Protein AF-A0A8S8XN01-F1 (afdb_monomer_lite)

pLDDT: mean 89.82, std 11.43, range [51.06, 98.31]

Structure (mmCIF, N/CA/C/O backbone):
data_AF-A0A8S8XN01-F1
#
_entry.id   AF-A0A8S8XN01-F1
#
loop_
_atom_site.group_PDB
_atom_site.id
_atom_site.type_symbol
_atom_site.label_atom_id
_atom_site.label_alt_id
_atom_site.label_comp_id
_atom_site.label_asym_id
_atom_site.label_entity_id
_atom_site.label_seq_id
_atom_site.pdbx_PDB_ins_code
_atom_site.Cartn_x
_atom_site.Cartn_y
_atom_site.Cartn_z
_atom_site.occupancy
_atom_site.B_iso_or_equiv
_atom_site.auth_seq_id
_atom_site.auth_comp_id
_atom_site.auth_asym_id
_atom_site.auth_atom_id
_atom_site.pdbx_PDB_model_num
ATOM 1 N N . MET A 1 1 ? -31.251 15.116 18.082 1.00 51.06 1 MET A N 1
ATOM 2 C CA . MET A 1 1 ? -32.412 14.314 18.525 1.00 51.06 1 MET A CA 1
ATOM 3 C C . MET A 1 1 ? -31.947 13.430 19.671 1.00 51.06 1 MET A C 1
ATOM 5 O O . MET A 1 1 ? -30.887 12.833 19.501 1.00 51.06 1 MET A O 1
ATOM 9 N N . PRO A 1 2 ? -32.658 13.353 20.812 1.00 52.22 2 PRO A N 1
ATOM 10 C CA . PRO A 1 2 ? -32.399 12.301 21.793 1.00 52.22 2 PRO A CA 1
ATOM 11 C C . PRO A 1 2 ? -32.518 10.948 21.077 1.00 52.22 2 PRO A C 1
ATOM 13 O O . PRO A 1 2 ? -33.533 10.700 20.432 1.00 52.22 2 PRO A O 1
ATOM 16 N N . GLY A 1 3 ? -31.467 10.125 21.117 1.00 68.25 3 GLY A N 1
ATOM 17 C CA . GLY A 1 3 ? -31.480 8.785 20.517 1.00 68.25 3 GLY A CA 1
ATOM 18 C C . GLY A 1 3 ? -31.145 8.702 19.023 1.00 68.25 3 GLY A C 1
ATOM 19 O O . GLY A 1 3 ? -31.666 7.825 18.339 1.00 68.25 3 GLY A O 1
ATOM 20 N N . SER A 1 4 ? -30.291 9.582 18.486 1.00 70.62 4 SER A N 1
ATOM 21 C CA . SER A 1 4 ? -29.748 9.360 17.137 1.00 70.62 4 SER A CA 1
ATOM 22 C C . SER A 1 4 ? -28.973 8.022 17.100 1.00 70.62 4 SER A C 1
ATOM 24 O O . SER A 1 4 ? -28.142 7.812 17.981 1.00 70.62 4 SER A O 1
ATOM 26 N N . PRO A 1 5 ? -29.179 7.136 16.102 1.00 72.69 5 PRO A N 1
ATOM 27 C CA . PRO A 1 5 ? -28.436 5.871 15.983 1.00 72.69 5 PRO A CA 1
ATOM 28 C C . PRO A 1 5 ? -26.945 6.061 15.669 1.00 72.69 5 PRO A C 1
ATOM 30 O O . PRO A 1 5 ? -26.193 5.090 15.599 1.00 72.69 5 PRO A O 1
ATOM 33 N N . TYR A 1 6 ? -26.532 7.300 15.399 1.00 75.50 6 TYR A N 1
ATOM 34 C CA . TYR A 1 6 ? -25.163 7.647 15.070 1.00 75.50 6 TYR A CA 1
ATOM 35 C C . TYR A 1 6 ? -24.365 7.914 16.334 1.00 75.50 6 TYR A C 1
ATOM 37 O O . TYR A 1 6 ? -24.864 8.475 17.306 1.00 75.50 6 TYR A O 1
ATOM 45 N N . PHE A 1 7 ? -23.095 7.531 16.286 1.00 73.06 7 PHE A N 1
ATOM 46 C CA . PHE A 1 7 ? -22.160 7.824 17.355 1.00 73.06 7 PHE A CA 1
ATOM 47 C C . PHE A 1 7 ? -21.950 9.336 17.472 1.00 73.06 7 PHE A C 1
ATOM 49 O O . PHE A 1 7 ? -21.650 10.001 16.480 1.00 73.06 7 PHE A O 1
ATOM 56 N N . ASP A 1 8 ? -22.026 9.856 18.698 1.00 77.38 8 ASP A N 1
ATOM 57 C CA . ASP A 1 8 ? -21.772 11.272 19.006 1.00 77.38 8 ASP A CA 1
ATOM 58 C C . ASP A 1 8 ? -20.320 11.704 18.703 1.00 77.38 8 ASP A C 1
ATOM 60 O O . ASP A 1 8 ? -19.995 12.889 18.680 1.00 77.38 8 ASP A O 1
ATOM 64 N N . GLY A 1 9 ? -19.427 10.745 18.442 1.00 76.69 9 GLY A N 1
ATOM 65 C CA . GLY A 1 9 ? -18.047 10.970 18.034 1.00 76.69 9 GLY A CA 1
ATOM 66 C C . GLY A 1 9 ? -17.489 9.794 17.236 1.00 76.69 9 GLY A C 1
ATOM 67 O O . GLY A 1 9 ? -18.152 8.782 17.023 1.00 76.69 9 GLY A O 1
ATOM 68 N N . THR A 1 10 ? -16.239 9.905 16.783 1.00 75.38 10 THR A N 1
ATOM 69 C CA . THR A 1 10 ? -15.597 8.810 16.042 1.00 75.38 10 THR A CA 1
ATOM 70 C C . THR A 1 10 ? -15.371 7.607 16.968 1.00 75.38 10 THR A C 1
ATOM 72 O O . THR A 1 10 ? -14.686 7.760 17.985 1.00 75.38 10 THR A O 1
ATOM 75 N N . PRO A 1 11 ? -15.881 6.407 16.638 1.00 78.88 11 PRO A N 1
ATOM 76 C CA . PRO A 1 11 ? -15.674 5.232 17.472 1.00 78.88 11 PRO A CA 1
ATOM 77 C C . PRO A 1 11 ? -14.184 4.899 17.590 1.00 78.88 11 PRO A C 1
ATOM 79 O O . PRO A 1 11 ? -13.430 4.935 16.610 1.00 78.88 11 PRO A O 1
ATOM 82 N N . LYS A 1 12 ? -13.743 4.569 18.806 1.00 80.06 12 LYS A N 1
ATOM 83 C CA . LYS A 1 12 ? -12.353 4.175 19.057 1.00 80.06 12 LYS A CA 1
ATOM 84 C C . LYS A 1 12 ? -12.047 2.861 18.328 1.00 80.06 12 LYS A C 1
ATOM 86 O O . LYS A 1 12 ? -12.888 1.976 18.254 1.00 80.06 12 LYS A O 1
ATOM 91 N N . GLY A 1 13 ? -10.830 2.736 17.800 1.00 80.50 13 GLY A N 1
ATOM 92 C CA . GLY A 1 13 ? -10.365 1.515 17.128 1.00 80.50 13 GLY A CA 1
ATOM 93 C C . GLY A 1 13 ? -10.702 1.412 15.637 1.00 80.50 13 GLY A C 1
ATOM 94 O O . GLY A 1 13 ? -10.159 0.537 14.970 1.00 80.50 13 GLY A O 1
ATOM 95 N N . ILE A 1 14 ? -11.506 2.325 15.080 1.00 87.81 14 ILE A N 1
ATOM 96 C CA . ILE A 1 14 ? -11.779 2.351 13.639 1.00 87.81 14 ILE A CA 1
ATOM 97 C C . ILE A 1 14 ? -10.621 3.022 12.896 1.00 87.81 14 ILE A C 1
ATOM 99 O O . ILE A 1 14 ? -10.145 4.102 13.263 1.00 87.81 14 ILE A O 1
ATOM 103 N N . LEU A 1 15 ? -10.167 2.383 11.818 1.00 88.50 15 LEU A N 1
ATOM 104 C CA . LEU A 1 15 ? -9.257 3.006 10.868 1.00 88.50 15 LEU A CA 1
ATOM 105 C C . LEU A 1 15 ? -10.034 4.034 10.038 1.00 88.50 15 LEU A C 1
ATOM 107 O O . LEU A 1 15 ? -10.715 3.692 9.078 1.00 88.50 15 LEU A O 1
ATOM 111 N N . THR A 1 16 ? -9.958 5.301 10.434 1.00 90.81 16 THR A N 1
ATOM 112 C CA . THR A 1 16 ? -10.598 6.394 9.696 1.00 90.81 16 THR A CA 1
ATOM 113 C C . THR A 1 16 ? -9.820 6.744 8.433 1.00 90.81 16 THR A C 1
ATOM 115 O O . THR A 1 16 ? -8.609 6.533 8.370 1.00 90.81 16 THR A O 1
ATOM 118 N N . TRP A 1 17 ? -10.481 7.368 7.456 1.00 90.56 17 TRP A N 1
ATOM 119 C CA . TRP A 1 17 ? -9.830 7.865 6.240 1.00 90.56 17 TRP A CA 1
ATOM 120 C C . TRP A 1 17 ? -8.607 8.751 6.512 1.00 90.56 17 TRP A C 1
ATOM 122 O O . TRP A 1 17 ? -7.552 8.464 5.950 1.00 90.56 17 TRP A O 1
ATOM 132 N N . PRO A 1 18 ? -8.654 9.757 7.413 1.00 92.75 18 PRO A N 1
ATOM 133 C CA . PRO A 1 18 ? -7.463 10.542 7.728 1.00 92.75 18 PRO A CA 1
ATOM 134 C C . PRO A 1 18 ? -6.321 9.696 8.300 1.00 92.75 18 PRO A C 1
ATOM 136 O O . PRO A 1 18 ? -5.157 9.951 8.000 1.00 92.75 18 PRO A O 1
ATOM 139 N N . LYS A 1 19 ? -6.630 8.683 9.119 1.00 91.88 19 LYS A N 1
ATOM 140 C CA . LYS A 1 19 ? -5.618 7.789 9.694 1.00 91.88 19 LYS A CA 1
ATOM 141 C C . LYS A 1 19 ? -5.035 6.855 8.633 1.00 91.88 19 LYS A C 1
ATOM 143 O O . LYS A 1 19 ? -3.8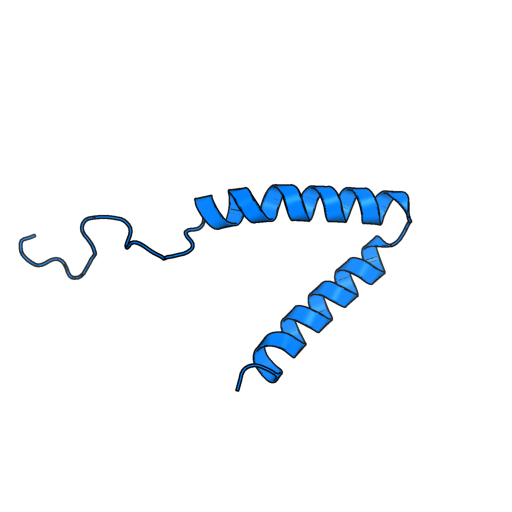21 6.684 8.595 1.00 91.88 19 LYS A O 1
ATOM 148 N N . LEU A 1 20 ? -5.878 6.314 7.754 1.00 93.56 20 LEU A N 1
ATOM 149 C CA . LEU A 1 20 ? -5.456 5.518 6.606 1.00 93.56 20 LEU A CA 1
ATOM 150 C C . LEU A 1 20 ? -4.542 6.332 5.691 1.00 93.56 20 LEU A C 1
ATOM 152 O O . LEU A 1 20 ? -3.473 5.852 5.355 1.00 93.56 20 LEU A O 1
ATOM 156 N N . LEU A 1 21 ? -4.908 7.568 5.344 1.00 95.38 21 LEU A N 1
ATOM 157 C CA . LEU A 1 21 ? -4.099 8.422 4.473 1.00 95.38 21 LEU A CA 1
ATOM 158 C C . LEU A 1 21 ? -2.754 8.784 5.105 1.00 95.38 21 LEU A C 1
ATOM 160 O O . LEU A 1 21 ? -1.735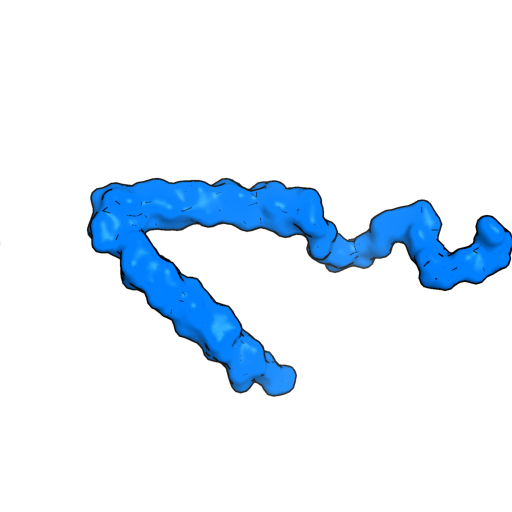 8.711 4.430 1.00 95.38 21 LEU A O 1
ATOM 164 N N . LYS A 1 22 ? -2.719 9.098 6.406 1.00 96.00 22 LYS A N 1
ATOM 165 C CA . LYS A 1 22 ? -1.461 9.372 7.124 1.00 96.00 22 LYS A CA 1
ATOM 166 C C . LYS A 1 22 ? -0.477 8.201 7.090 1.00 96.00 22 LYS A C 1
ATOM 168 O O . LYS A 1 22 ? 0.724 8.434 7.123 1.00 96.00 22 LYS A O 1
ATOM 173 N N . ILE A 1 23 ? -0.979 6.967 7.039 1.00 95.69 23 ILE A N 1
ATOM 174 C CA . ILE A 1 23 ? -0.153 5.754 6.971 1.00 95.69 23 ILE A CA 1
ATOM 175 C C . ILE A 1 23 ? 0.145 5.390 5.510 1.00 95.69 23 ILE A C 1
ATOM 177 O O . ILE A 1 23 ? 1.284 5.119 5.153 1.00 95.69 23 ILE A O 1
ATOM 181 N N . GLY A 1 24 ? -0.876 5.399 4.657 1.00 94.94 24 GLY A N 1
ATOM 182 C CA . GLY A 1 24 ? -0.815 4.927 3.280 1.00 94.94 24 GLY A CA 1
ATOM 183 C C . GLY A 1 24 ? -0.067 5.867 2.344 1.00 94.94 24 GLY A C 1
ATOM 184 O O . GLY A 1 24 ? 0.715 5.386 1.534 1.00 94.94 24 GLY A O 1
ATOM 185 N N . LEU A 1 25 ? -0.243 7.188 2.464 1.00 96.06 25 LEU A N 1
ATOM 186 C CA . LEU A 1 25 ? 0.451 8.158 1.607 1.00 96.06 25 LEU A CA 1
ATOM 187 C C . LEU A 1 25 ? 1.979 8.020 1.659 1.00 96.06 25 LEU A C 1
ATOM 189 O O . LEU A 1 25 ? 2.572 7.888 0.592 1.00 96.06 25 LEU A O 1
ATOM 193 N N . PRO A 1 26 ? 2.648 8.015 2.830 1.00 97.19 26 PRO A N 1
ATOM 194 C CA . PRO A 1 26 ? 4.102 7.887 2.855 1.00 97.19 26 PRO A CA 1
ATOM 195 C C . PRO A 1 26 ? 4.579 6.538 2.308 1.00 97.19 26 PRO A C 1
ATOM 197 O O . PRO A 1 26 ? 5.558 6.509 1.567 1.00 97.19 26 PRO A O 1
ATOM 200 N N . ILE A 1 27 ? 3.870 5.442 2.605 1.00 96.25 27 ILE A N 1
ATOM 201 C CA . ILE A 1 27 ? 4.204 4.111 2.076 1.00 96.25 27 ILE A CA 1
ATOM 202 C C . ILE A 1 27 ? 4.100 4.114 0.549 1.00 96.25 27 ILE A C 1
ATOM 204 O O . ILE A 1 27 ? 5.068 3.780 -0.127 1.00 96.25 27 ILE A O 1
ATOM 208 N N . MET A 1 28 ?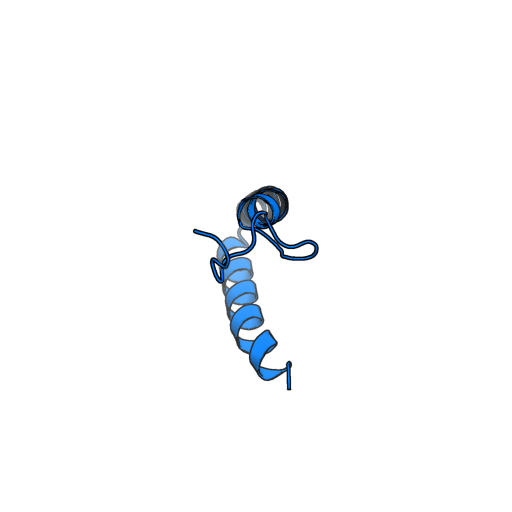 2.969 4.568 0.004 1.00 95.44 28 MET A N 1
ATOM 209 C CA . MET A 1 28 ? 2.738 4.626 -1.440 1.00 95.44 28 MET A CA 1
ATOM 210 C C . MET A 1 28 ? 3.764 5.510 -2.148 1.00 95.44 28 MET A C 1
ATOM 212 O O . MET A 1 28 ? 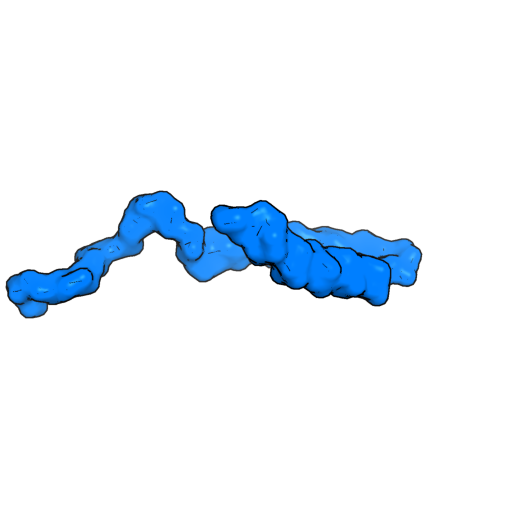4.311 5.099 -3.167 1.00 95.44 28 MET A O 1
ATOM 216 N N . SER A 1 29 ? 4.073 6.687 -1.601 1.00 97.25 29 SER A N 1
ATOM 217 C CA . SER A 1 29 ? 5.074 7.590 -2.175 1.00 97.25 29 SER A CA 1
ATOM 218 C C . SER A 1 29 ? 6.457 6.943 -2.240 1.00 97.25 29 SER A C 1
ATOM 220 O O . SER A 1 29 ? 7.106 6.998 -3.282 1.00 97.25 29 SER A O 1
ATOM 222 N N . ILE A 1 30 ? 6.901 6.291 -1.160 1.00 97.75 30 ILE A N 1
ATOM 223 C CA . ILE A 1 30 ? 8.195 5.593 -1.131 1.00 97.75 30 ILE A CA 1
ATOM 224 C C . ILE A 1 30 ? 8.198 4.432 -2.129 1.00 97.75 30 ILE A C 1
ATOM 226 O O . ILE A 1 30 ? 9.142 4.296 -2.905 1.00 97.75 30 ILE A O 1
ATOM 230 N N . THR A 1 31 ? 7.138 3.623 -2.156 1.00 96.75 31 THR A N 1
ATOM 231 C CA . THR A 1 31 ? 7.011 2.494 -3.083 1.00 96.75 31 THR A CA 1
ATOM 232 C C . THR A 1 31 ? 7.053 2.948 -4.541 1.00 96.75 31 THR A C 1
ATOM 234 O O . THR A 1 31 ? 7.758 2.336 -5.339 1.00 96.75 31 THR A O 1
ATOM 237 N N . ILE A 1 32 ? 6.366 4.040 -4.889 1.00 96.88 32 ILE A N 1
ATOM 238 C CA . ILE A 1 32 ? 6.390 4.605 -6.245 1.00 96.88 32 ILE A CA 1
ATOM 239 C C . ILE A 1 32 ? 7.784 5.133 -6.590 1.00 96.88 32 ILE A C 1
ATOM 241 O O . ILE A 1 32 ? 8.284 4.849 -7.675 1.00 96.88 32 ILE A O 1
ATOM 245 N N . LEU A 1 33 ? 8.438 5.863 -5.680 1.00 98.19 33 LEU A N 1
ATOM 246 C CA . LEU A 1 33 ? 9.788 6.389 -5.910 1.00 98.19 33 LEU A CA 1
ATOM 247 C C . LEU A 1 33 ? 10.809 5.267 -6.135 1.00 98.19 33 LEU A C 1
ATOM 249 O O . LEU A 1 33 ? 11.632 5.358 -7.045 1.00 98.19 33 LEU A O 1
ATOM 253 N N . ILE A 1 34 ? 10.739 4.199 -5.336 1.00 97.50 34 ILE A N 1
ATOM 254 C CA . ILE A 1 34 ? 11.583 3.010 -5.502 1.00 97.50 34 ILE A CA 1
ATOM 255 C C . ILE A 1 34 ? 11.262 2.326 -6.831 1.00 97.50 34 ILE A C 1
ATOM 257 O O . ILE A 1 34 ? 12.168 2.066 -7.616 1.00 97.50 34 ILE A O 1
ATOM 261 N N . GLY A 1 35 ? 9.983 2.079 -7.112 1.00 98.00 35 GLY A N 1
ATOM 262 C CA . GLY A 1 35 ? 9.548 1.459 -8.360 1.00 98.00 35 GLY A CA 1
ATOM 263 C C . GLY A 1 35 ? 10.035 2.216 -9.587 1.00 98.00 35 GLY A C 1
ATOM 264 O O . GLY A 1 35 ? 10.529 1.605 -10.526 1.00 98.00 35 GLY A O 1
ATOM 265 N N . TRP A 1 36 ? 9.975 3.545 -9.550 1.00 97.94 36 TRP A N 1
ATOM 266 C CA . TRP A 1 36 ? 10.489 4.377 -10.628 1.00 97.94 36 TRP A CA 1
ATOM 267 C C . TRP A 1 36 ? 12.016 4.301 -10.743 1.00 97.94 36 TRP A C 1
ATOM 269 O O . TRP A 1 36 ? 12.540 4.197 -11.844 1.00 97.94 36 TRP A O 1
ATOM 279 N N . ARG A 1 37 ? 12.748 4.300 -9.623 1.00 98.31 37 ARG A N 1
ATOM 280 C CA . ARG A 1 37 ? 14.219 4.243 -9.628 1.00 98.31 37 ARG A CA 1
ATOM 281 C C . ARG A 1 37 ? 14.785 2.953 -10.231 1.00 98.31 37 ARG A C 1
ATOM 283 O O . ARG A 1 37 ? 15.906 2.979 -10.731 1.00 98.31 37 ARG A O 1
ATOM 290 N N . PHE A 1 38 ? 14.056 1.850 -10.120 1.00 98.06 38 PHE A N 1
ATOM 291 C CA . PHE A 1 38 ? 14.502 0.525 -10.556 1.00 98.06 38 PHE A CA 1
ATOM 292 C C . PHE A 1 38 ? 13.735 -0.008 -11.773 1.00 98.06 38 PHE A C 1
ATOM 294 O O . PHE A 1 38 ? 13.909 -1.173 -12.110 1.00 98.06 38 PHE A O 1
ATOM 301 N N . ASP A 1 39 ? 12.892 0.814 -12.407 1.00 97.62 39 ASP A N 1
ATOM 302 C CA . ASP A 1 39 ? 12.023 0.415 -13.524 1.00 97.62 39 ASP A CA 1
ATOM 303 C C . ASP A 1 39 ? 11.089 -0.773 -13.196 1.00 97.62 39 ASP A C 1
ATOM 305 O O . ASP A 1 39 ? 10.770 -1.586 -14.054 1.00 97.62 39 ASP A O 1
ATOM 309 N N . LEU A 1 40 ? 10.610 -0.846 -11.945 1.00 98.00 40 LEU A N 1
ATOM 310 C CA . LEU A 1 40 ? 9.769 -1.930 -11.402 1.00 98.00 40 LEU A CA 1
ATOM 311 C C . LEU A 1 40 ? 8.298 -1.532 -11.171 1.00 98.00 40 LEU A C 1
ATOM 313 O O . LEU A 1 40 ? 7.586 -2.140 -10.366 1.00 98.00 40 LEU A O 1
ATOM 317 N N . LEU A 1 41 ? 7.826 -0.450 -11.796 1.00 97.19 41 LEU A N 1
ATOM 318 C CA . LEU A 1 41 ? 6.473 0.070 -11.544 1.00 97.19 41 LEU A CA 1
ATOM 319 C C . LEU A 1 41 ? 5.375 -0.937 -11.919 1.00 97.19 41 LEU A C 1
ATOM 321 O O . LEU A 1 41 ? 4.363 -1.026 -11.220 1.00 97.19 41 LEU A O 1
ATOM 325 N N . ILE A 1 42 ? 5.575 -1.700 -12.996 1.00 97.75 42 ILE A N 1
ATOM 326 C CA . ILE A 1 42 ? 4.599 -2.686 -13.475 1.00 97.75 42 ILE A CA 1
ATOM 327 C C . ILE A 1 42 ? 4.557 -3.899 -12.543 1.00 97.75 42 ILE A C 1
ATOM 329 O O . ILE A 1 42 ? 3.475 -4.352 -12.176 1.00 97.75 42 ILE A O 1
ATOM 333 N N . GLU A 1 43 ? 5.710 -4.388 -12.103 1.00 97.12 43 GLU A N 1
ATOM 334 C CA . GLU A 1 43 ? 5.863 -5.508 -11.176 1.00 97.12 43 GLU A CA 1
ATOM 335 C C . GLU A 1 43 ? 5.225 -5.189 -9.825 1.00 97.12 43 GLU A C 1
ATOM 337 O O . GLU A 1 43 ? 4.500 -6.014 -9.266 1.00 97.12 43 GLU A O 1
ATOM 342 N N . ILE A 1 44 ? 5.443 -3.972 -9.319 1.00 97.00 44 ILE A N 1
ATOM 343 C CA . ILE A 1 44 ? 4.806 -3.486 -8.092 1.00 97.00 44 ILE A CA 1
ATOM 344 C C . ILE A 1 44 ? 3.286 -3.440 -8.262 1.00 97.00 44 ILE A C 1
ATOM 346 O O . ILE A 1 44 ? 2.564 -3.916 -7.385 1.00 97.00 44 ILE A O 1
ATOM 350 N N . LEU A 1 45 ? 2.787 -2.902 -9.380 1.00 96.56 45 LEU A N 1
ATOM 351 C CA . LEU A 1 45 ? 1.350 -2.828 -9.640 1.00 96.56 45 LEU A CA 1
ATOM 352 C C . LEU A 1 45 ? 0.725 -4.229 -9.714 1.00 96.56 45 LEU A C 1
ATOM 354 O O . LEU A 1 45 ? -0.277 -4.484 -9.047 1.00 96.56 45 LEU A O 1
ATOM 358 N N . LEU A 1 46 ? 1.354 -5.151 -10.448 1.00 97.81 46 LEU A N 1
ATOM 359 C CA . LEU A 1 46 ? 0.935 -6.551 -10.539 1.00 97.81 46 LEU A CA 1
ATOM 360 C C . LEU A 1 46 ? 0.941 -7.233 -9.168 1.00 97.81 46 LEU A C 1
ATOM 362 O O . LEU A 1 46 ? -0.033 -7.895 -8.810 1.00 97.81 46 LEU A O 1
ATOM 366 N N . GLY A 1 47 ? 1.998 -7.040 -8.377 1.00 96.62 47 GLY A N 1
ATOM 367 C CA . GLY A 1 47 ? 2.104 -7.584 -7.025 1.00 96.62 47 GLY A CA 1
ATOM 368 C C . GLY A 1 47 ? 0.990 -7.084 -6.105 1.00 96.62 47 GLY A C 1
ATOM 369 O O . GLY A 1 47 ? 0.377 -7.882 -5.392 1.00 96.62 47 GLY A O 1
ATOM 370 N N . ILE A 1 48 ? 0.669 -5.786 -6.165 1.00 95.25 48 ILE A N 1
ATOM 371 C CA . ILE A 1 48 ? -0.452 -5.196 -5.420 1.00 95.25 48 ILE A CA 1
ATOM 372 C C . ILE A 1 48 ? -1.781 -5.807 -5.878 1.00 95.25 48 ILE A C 1
ATOM 374 O O . ILE A 1 48 ? -2.581 -6.212 -5.034 1.00 95.25 48 ILE A O 1
ATOM 378 N N . THR A 1 49 ? -2.022 -5.924 -7.187 1.00 96.38 49 THR A N 1
ATOM 379 C CA . THR A 1 49 ? -3.247 -6.537 -7.724 1.00 96.38 49 THR A CA 1
ATOM 380 C C . THR A 1 49 ? -3.401 -7.985 -7.261 1.00 96.38 49 THR A C 1
ATOM 382 O O . THR A 1 49 ? -4.464 -8.357 -6.765 1.00 96.38 49 THR A O 1
ATOM 385 N N . ILE A 1 50 ? -2.340 -8.789 -7.357 1.00 97.62 50 ILE A N 1
ATOM 386 C CA . ILE A 1 50 ? -2.342 -10.184 -6.903 1.00 97.62 50 ILE A CA 1
ATOM 387 C C . ILE A 1 50 ? -2.628 -10.252 -5.401 1.00 97.62 50 ILE A C 1
ATOM 389 O O . ILE A 1 50 ? -3.488 -11.023 -4.982 1.00 97.62 50 ILE A O 1
ATOM 393 N N . ALA A 1 51 ? -1.973 -9.424 -4.584 1.00 95.38 51 ALA A N 1
ATOM 394 C CA . ALA A 1 51 ? -2.213 -9.393 -3.144 1.00 95.38 51 ALA A CA 1
ATOM 395 C C . ALA A 1 51 ? -3.671 -9.034 -2.812 1.00 95.38 51 ALA A C 1
ATOM 397 O O . ALA A 1 51 ? -4.293 -9.708 -1.992 1.00 95.38 51 ALA A O 1
ATOM 398 N N . LEU A 1 52 ? -4.243 -8.026 -3.476 1.00 94.12 52 LEU A N 1
ATOM 399 C CA . LEU A 1 52 ? -5.639 -7.620 -3.275 1.00 94.12 52 LEU A CA 1
ATOM 400 C C . LEU A 1 52 ? -6.640 -8.719 -3.652 1.00 94.12 52 LEU A C 1
ATOM 402 O O . LEU A 1 52 ? -7.692 -8.809 -3.022 1.00 94.12 52 LEU A O 1
ATOM 406 N N . VAL A 1 53 ? -6.313 -9.563 -4.633 1.00 96.12 53 VAL A N 1
ATOM 407 C CA . VAL A 1 53 ? -7.128 -10.728 -5.010 1.00 96.12 53 VAL A CA 1
ATOM 408 C C . VAL A 1 53 ? -6.929 -11.889 -4.034 1.00 96.12 53 VAL A C 1
ATOM 410 O O . VAL A 1 53 ? -7.901 -12.511 -3.617 1.00 96.12 53 VAL A O 1
ATOM 413 N N . LEU A 1 54 ? -5.692 -12.189 -3.635 1.00 96.88 54 LEU A N 1
ATOM 414 C CA . LEU A 1 54 ? -5.384 -13.352 -2.797 1.00 96.88 54 LEU A CA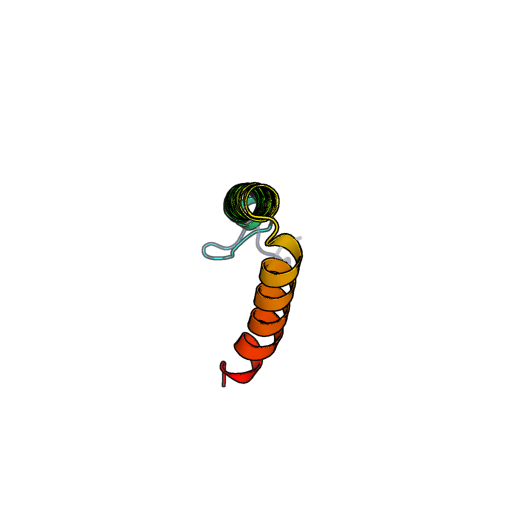 1
ATOM 415 C C . LEU A 1 54 ? -5.786 -13.165 -1.332 1.00 96.88 54 LEU A C 1
ATOM 417 O O . LEU A 1 54 ? -6.266 -14.109 -0.711 1.00 96.88 54 LEU A O 1
ATOM 421 N N . VAL A 1 55 ? -5.618 -11.970 -0.764 1.00 96.00 55 VAL A N 1
ATOM 422 C CA . VAL A 1 55 ? -5.946 -11.690 0.645 1.00 96.00 55 VAL A CA 1
ATOM 423 C C . VAL A 1 55 ? -7.381 -12.090 1.025 1.00 96.00 55 VAL A C 1
ATOM 425 O O . VAL A 1 55 ? -7.529 -12.792 2.029 1.00 96.00 55 VAL A O 1
ATOM 428 N N . PRO A 1 56 ? -8.440 -11.703 0.285 1.00 93.94 56 PRO A N 1
ATOM 429 C CA . PRO A 1 56 ? -9.797 -12.142 0.601 1.00 93.94 56 PRO A CA 1
ATOM 430 C C . PRO A 1 56 ? -10.009 -13.640 0.362 1.00 93.94 56 PRO A C 1
ATOM 432 O O . PRO A 1 56 ? -10.799 -14.241 1.072 1.00 93.94 56 PRO A O 1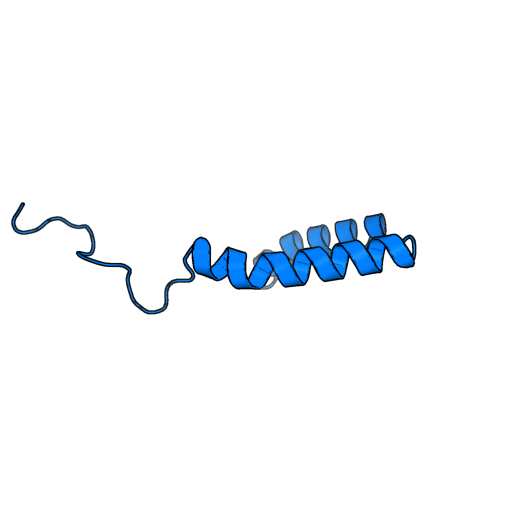
ATOM 435 N N . LEU A 1 57 ? -9.295 -14.262 -0.582 1.00 93.81 57 LEU A N 1
ATOM 436 C CA . LEU A 1 57 ? -9.394 -15.707 -0.824 1.00 93.81 57 LEU A CA 1
ATOM 437 C C . LEU A 1 57 ? -8.756 -16.535 0.304 1.00 93.81 57 LEU A C 1
ATOM 439 O O . LEU A 1 57 ? -9.187 -17.654 0.574 1.00 93.81 57 LEU A O 1
ATOM 443 N N . ILE A 1 58 ? -7.726 -15.995 0.961 1.00 95.31 58 ILE A N 1
ATOM 444 C CA . ILE A 1 58 ? -7.023 -16.646 2.076 1.00 95.31 58 ILE A CA 1
ATOM 445 C C . ILE A 1 58 ? -7.737 -16.388 3.412 1.00 95.31 58 ILE A C 1
ATOM 447 O O . ILE A 1 58 ? -7.706 -17.240 4.305 1.00 95.31 58 ILE A O 1
ATOM 451 N N . ARG A 1 59 ? -8.387 -15.226 3.568 1.00 86.56 59 ARG A N 1
ATOM 452 C CA . ARG A 1 59 ? -9.265 -14.939 4.710 1.00 86.56 59 ARG A CA 1
ATOM 453 C C . ARG A 1 59 ? -10.545 -15.774 4.587 1.00 86.56 59 ARG A C 1
ATOM 455 O O . ARG A 1 59 ? -11.511 -15.326 3.983 1.00 86.56 59 ARG A O 1
ATOM 462 N N . LYS A 1 60 ? -10.519 -16.987 5.147 1.00 64.69 60 LYS A N 1
ATOM 463 C CA . LYS A 1 60 ? -11.730 -17.774 5.427 1.00 64.69 60 LYS A CA 1
ATOM 464 C C . LYS A 1 60 ? -12.717 -16.990 6.288 1.00 64.69 60 LYS A C 1
ATOM 466 O O . LYS A 1 60 ? -12.243 -16.289 7.212 1.00 64.69 60 LYS A O 1
#

Radius of gyration: 17.9 Å; chains: 1; bounding box: 47×32×35 Å

Sequence (60 aa):
MPGSPYFDGTPKGILTWPKLLKIGLPIMSITILIGWRFDLLIEILLGITIALVLVPLIRK

Secondary structure (DSSP, 8-state):
-TT-SS-SSPPTT---HHHHHHHHHHHHHHHHHHHHHTT-HHHHHHHHHHHHHHHHHH--

Foldseek 3Di:
DVDDPDDPDDDPPDCDPVNCCVVVVVVVVVVVVVCVVVVNPVVVVVVVVVCVVVVVVVVD